Protein AF-H8Z2S4-F1 (afdb_monomer)

Secondary structure (DSSP, 8-state):
------GGGS-HHHHHHHHHHHHHHHHTTSPPPPHHHHHHHHHTT--SEEEEEEEEEEE-SSSSS-EEEEEEEEEE-GGGGGG-S--EEEEEEEEE--SSTTS-EEEEEEEPPP--

pLDDT: mean 79.43, std 16.35, range [33.97, 94.31]

Structure (mmCIF, N/CA/C/O backbone):
data_AF-H8Z2S4-F1
#
_entry.id   AF-H8Z2S4-F1
#
loop_
_atom_site.group_PDB
_atom_site.id
_atom_site.type_symbol
_atom_site.label_atom_id
_atom_site.label_alt_id
_atom_site.label_comp_id
_atom_site.label_asym_id
_atom_site.label_entity_id
_atom_site.label_seq_id
_atom_site.pdbx_PDB_ins_code
_atom_site.Cartn_x
_atom_site.Cartn_y
_atom_site.Cartn_z
_atom_site.occupancy
_atom_site.B_iso_or_equiv
_atom_site.auth_seq_id
_atom_site.auth_comp_id
_atom_site.auth_asym_id
_atom_site.auth_atom_id
_atom_site.pdbx_PDB_model_num
ATOM 1 N N . MET A 1 1 ? -0.509 -21.544 -20.771 1.00 33.97 1 MET A N 1
ATOM 2 C CA . MET A 1 1 ? 0.658 -21.508 -19.861 1.00 33.97 1 MET A CA 1
ATOM 3 C C . MET A 1 1 ? 0.740 -20.110 -19.260 1.00 33.97 1 MET A C 1
ATOM 5 O O . MET A 1 1 ? 0.797 -19.162 -20.026 1.00 33.97 1 MET A O 1
ATOM 9 N N . LYS A 1 2 ? 0.627 -19.949 -17.933 1.00 34.50 2 LYS A N 1
ATOM 10 C CA . LYS A 1 2 ? 0.819 -18.644 -17.272 1.00 34.50 2 LYS A CA 1
ATOM 11 C C . LYS A 1 2 ? 2.294 -18.533 -16.896 1.00 34.50 2 LYS A C 1
ATOM 13 O O . LYS A 1 2 ? 2.746 -19.307 -16.059 1.00 34.50 2 LYS A O 1
ATOM 18 N N . ALA A 1 3 ? 3.027 -17.625 -17.534 1.00 40.00 3 ALA A N 1
ATOM 19 C CA . ALA A 1 3 ? 4.381 -17.292 -17.114 1.00 40.00 3 ALA A CA 1
ATOM 20 C C . ALA A 1 3 ? 4.305 -16.617 -15.736 1.00 40.00 3 ALA A C 1
ATOM 22 O O . ALA A 1 3 ? 3.665 -15.577 -15.577 1.00 40.00 3 ALA A O 1
ATOM 23 N N . GLN A 1 4 ? 4.892 -17.249 -14.722 1.00 43.16 4 GLN A N 1
ATOM 24 C CA . GLN A 1 4 ? 5.209 -16.585 -13.463 1.00 43.16 4 GLN A CA 1
ATOM 25 C C . GLN A 1 4 ? 6.447 -15.728 -13.724 1.00 43.16 4 GLN A C 1
ATOM 27 O O . GLN A 1 4 ? 7.570 -16.217 -13.653 1.00 43.16 4 GLN A O 1
ATOM 32 N N . ASN A 1 5 ? 6.237 -14.463 -14.086 1.00 47.09 5 ASN A N 1
ATOM 33 C CA . ASN A 1 5 ? 7.334 -13.511 -14.223 1.00 47.09 5 ASN A CA 1
ATOM 34 C C . ASN A 1 5 ? 7.863 -13.195 -12.818 1.00 47.09 5 ASN A C 1
ATOM 36 O O . ASN A 1 5 ? 7.175 -12.575 -12.003 1.00 47.09 5 ASN A O 1
ATOM 40 N N . ASN A 1 6 ? 9.063 -13.692 -12.517 1.00 46.34 6 ASN A N 1
ATOM 41 C CA . ASN A 1 6 ? 9.743 -13.440 -11.256 1.00 46.34 6 ASN A CA 1
ATOM 42 C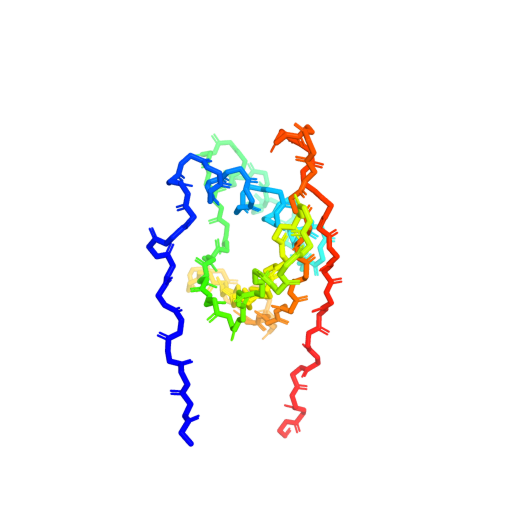 C . ASN A 1 6 ? 10.175 -11.969 -11.181 1.00 46.34 6 ASN A C 1
ATOM 44 O O . ASN A 1 6 ? 10.686 -11.399 -12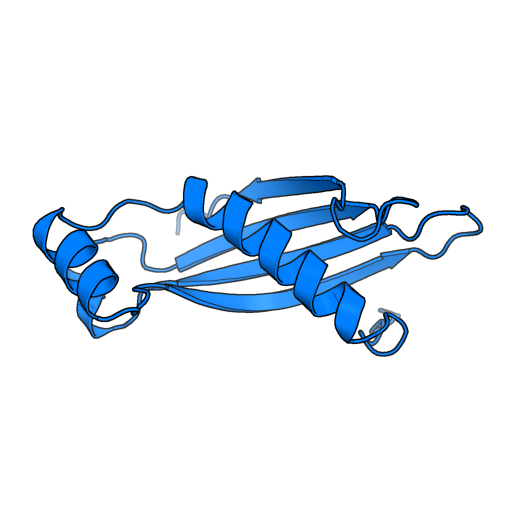.137 1.00 46.34 6 ASN A O 1
ATOM 48 N N . ILE A 1 7 ? 10.004 -11.364 -10.004 1.00 50.84 7 ILE A N 1
ATOM 49 C CA . ILE A 1 7 ? 10.394 -9.979 -9.669 1.00 50.84 7 ILE A CA 1
ATOM 50 C C . ILE A 1 7 ? 11.929 -9.758 -9.767 1.00 50.84 7 ILE A C 1
ATOM 52 O O . ILE A 1 7 ? 12.405 -8.639 -9.601 1.00 50.84 7 ILE A O 1
ATOM 56 N N . SER A 1 8 ? 12.707 -10.810 -10.046 1.00 52.00 8 SER A N 1
ATOM 57 C CA . SER A 1 8 ? 14.175 -10.842 -10.017 1.00 52.00 8 SER A CA 1
ATOM 58 C C . SER A 1 8 ? 14.874 -9.959 -11.052 1.00 52.00 8 SER A C 1
ATOM 60 O O . SER A 1 8 ? 16.041 -9.639 -10.848 1.00 52.00 8 SER A O 1
ATOM 62 N N . ASP A 1 9 ? 14.184 -9.544 -12.116 1.00 51.69 9 ASP A N 1
ATOM 63 C CA . ASP A 1 9 ? 14.796 -8.774 -13.211 1.00 51.69 9 ASP A CA 1
ATOM 64 C C . ASP A 1 9 ? 14.731 -7.251 -13.002 1.00 51.69 9 ASP A C 1
ATOM 66 O O . ASP A 1 9 ? 15.263 -6.485 -13.805 1.00 51.69 9 ASP A O 1
ATOM 70 N N . VAL A 1 10 ? 14.094 -6.787 -11.920 1.00 60.53 10 VAL A N 1
ATOM 71 C CA . VAL A 1 10 ? 14.093 -5.369 -11.533 1.00 60.53 10 VAL A CA 1
ATOM 72 C C . VAL A 1 10 ? 15.127 -5.162 -10.422 1.00 60.53 10 VAL A C 1
ATOM 74 O O . VAL A 1 10 ? 15.034 -5.837 -9.391 1.00 60.53 10 VAL A O 1
ATOM 77 N N . PRO A 1 11 ? 16.091 -4.230 -10.569 1.00 64.25 11 PRO A N 1
ATOM 78 C CA . PRO A 1 11 ? 17.057 -3.932 -9.518 1.00 64.25 11 PRO A CA 1
ATOM 79 C C . PRO A 1 11 ? 16.360 -3.652 -8.181 1.00 64.25 11 PRO A C 1
ATOM 81 O O . PRO A 1 11 ? 15.379 -2.910 -8.110 1.00 64.25 11 PRO A O 1
ATOM 84 N N . SER A 1 12 ? 16.872 -4.235 -7.096 1.00 67.62 12 SER A N 1
ATOM 85 C CA . SER A 1 12 ? 16.240 -4.168 -5.768 1.00 67.62 12 SER A CA 1
ATOM 86 C C . SER A 1 12 ? 15.986 -2.736 -5.284 1.00 67.62 12 SER A C 1
ATOM 88 O O . SER A 1 12 ? 14.944 -2.463 -4.691 1.00 67.62 12 SER A O 1
ATOM 90 N N . LYS A 1 13 ? 16.899 -1.809 -5.600 1.00 68.25 13 LYS A N 1
ATOM 91 C CA . LYS A 1 13 ? 16.770 -0.378 -5.283 1.00 68.25 13 LYS A CA 1
ATOM 92 C C . LYS A 1 13 ? 15.581 0.275 -5.997 1.00 68.25 13 LYS A C 1
ATOM 94 O O . LYS A 1 13 ? 14.857 1.055 -5.381 1.00 68.25 13 LYS A O 1
ATOM 99 N N . ASP A 1 14 ? 15.333 -0.087 -7.252 1.00 74.25 14 ASP A N 1
ATOM 100 C CA . ASP A 1 14 ? 14.235 0.472 -8.046 1.00 74.25 14 ASP A CA 1
ATOM 101 C C . ASP A 1 14 ? 12.883 -0.028 -7.531 1.00 74.25 14 ASP A C 1
ATOM 103 O O . ASP A 1 14 ? 11.910 0.727 -7.458 1.00 74.25 14 ASP A O 1
ATOM 107 N N . LEU A 1 15 ? 12.825 -1.285 -7.083 1.00 80.38 15 LEU A N 1
ATOM 108 C CA . LEU A 1 15 ? 11.622 -1.852 -6.475 1.00 80.38 15 LEU A CA 1
ATOM 109 C C . LEU A 1 15 ? 11.199 -1.112 -5.207 1.00 80.38 15 LEU A C 1
ATOM 111 O O . LEU A 1 15 ? 9.999 -0.926 -4.996 1.00 80.38 15 LEU A O 1
ATOM 115 N N . ASP A 1 16 ? 12.138 -0.676 -4.371 1.00 84.12 16 ASP A N 1
ATOM 116 C CA . ASP A 1 16 ? 11.803 0.047 -3.142 1.00 84.12 16 ASP A CA 1
ATOM 117 C C . ASP A 1 16 ? 11.296 1.465 -3.429 1.00 84.12 16 ASP A C 1
ATOM 119 O O . ASP A 1 16 ? 10.310 1.896 -2.821 1.00 84.12 16 ASP A O 1
ATOM 123 N N . VAL A 1 17 ? 11.864 2.154 -4.424 1.00 85.25 17 VAL A N 1
ATOM 124 C CA . VAL A 1 17 ? 11.358 3.457 -4.896 1.00 85.25 17 VAL A CA 1
ATOM 125 C C . VAL A 1 17 ? 9.955 3.323 -5.494 1.00 85.25 17 VAL A C 1
ATOM 127 O O . VAL A 1 17 ? 9.061 4.131 -5.208 1.00 85.25 17 VAL A O 1
ATOM 130 N N . ILE A 1 18 ? 9.720 2.268 -6.278 1.00 86.06 18 ILE A N 1
ATOM 131 C CA . ILE A 1 18 ? 8.403 1.955 -6.842 1.00 86.06 18 ILE A CA 1
ATOM 132 C C . ILE A 1 18 ? 7.396 1.665 -5.723 1.00 86.06 18 ILE A C 1
ATOM 134 O O . ILE A 1 18 ? 6.312 2.258 -5.706 1.00 86.06 18 ILE A O 1
ATOM 138 N N . LYS A 1 19 ? 7.744 0.805 -4.756 1.00 89.75 19 LYS A N 1
ATOM 139 C CA . LYS A 1 19 ? 6.890 0.495 -3.597 1.00 89.75 19 LYS A CA 1
ATOM 140 C C . LYS A 1 19 ? 6.578 1.744 -2.788 1.00 89.75 19 LYS A C 1
ATOM 142 O O . LYS A 1 19 ? 5.420 1.945 -2.430 1.00 89.75 19 LYS A O 1
ATOM 147 N N . TYR A 1 20 ? 7.563 2.602 -2.528 1.00 90.06 20 TYR A N 1
ATOM 148 C CA . TYR A 1 20 ? 7.349 3.865 -1.823 1.00 90.06 20 TYR A CA 1
ATOM 149 C C . TYR A 1 20 ? 6.363 4.768 -2.575 1.00 90.06 20 TYR A C 1
ATOM 151 O O . TYR A 1 20 ? 5.387 5.251 -1.996 1.00 90.06 20 TYR A O 1
ATOM 159 N N . SER A 1 21 ? 6.560 4.926 -3.885 1.00 89.06 21 SER A N 1
ATOM 160 C CA . SER A 1 21 ? 5.705 5.755 -4.741 1.00 89.06 21 SER A CA 1
ATOM 161 C C . SER A 1 21 ? 4.266 5.240 -4.799 1.00 89.06 21 SER A C 1
ATOM 163 O O . SER A 1 21 ? 3.316 6.019 -4.700 1.00 89.06 21 SER A O 1
ATOM 165 N N . ILE A 1 22 ? 4.084 3.920 -4.900 1.00 90.81 22 ILE A N 1
ATOM 166 C CA . ILE A 1 22 ? 2.759 3.297 -4.833 1.00 90.81 22 ILE A CA 1
ATOM 167 C C . ILE A 1 22 ? 2.153 3.473 -3.445 1.00 90.81 22 ILE A C 1
ATOM 169 O O . ILE A 1 22 ? 1.004 3.896 -3.349 1.00 90.81 22 ILE A O 1
ATOM 173 N N . LYS A 1 23 ? 2.908 3.193 -2.377 1.00 92.06 23 LYS A N 1
ATOM 174 C CA . LYS A 1 23 ? 2.439 3.312 -0.992 1.00 92.06 23 LYS A CA 1
ATOM 175 C C . LYS A 1 23 ? 1.906 4.714 -0.721 1.00 92.06 23 LYS A C 1
ATOM 177 O O . LYS A 1 23 ? 0.805 4.827 -0.199 1.00 92.06 23 LYS A O 1
ATOM 182 N N . LYS A 1 24 ? 2.625 5.756 -1.154 1.00 91.00 24 LYS A N 1
ATOM 183 C CA . LYS A 1 24 ? 2.204 7.159 -1.022 1.00 91.00 24 LYS A CA 1
ATOM 184 C C . LYS A 1 24 ? 0.878 7.453 -1.734 1.00 91.00 24 LYS A C 1
ATOM 186 O O . LYS A 1 24 ? 0.041 8.161 -1.188 1.00 91.00 24 LYS A O 1
ATOM 191 N N . LYS A 1 25 ? 0.663 6.916 -2.942 1.00 91.00 25 LYS A N 1
ATOM 192 C CA . LYS A 1 25 ? -0.600 7.108 -3.684 1.00 91.00 25 LYS A CA 1
ATOM 193 C C . LYS A 1 25 ? -1.752 6.270 -3.137 1.00 91.00 25 LYS A C 1
ATOM 195 O O . LYS A 1 25 ? -2.896 6.709 -3.166 1.00 91.00 25 LYS A O 1
ATOM 200 N N . VAL A 1 26 ? -1.460 5.060 -2.670 1.00 92.38 26 VAL A N 1
ATOM 201 C CA . VAL A 1 26 ? -2.450 4.157 -2.078 1.00 92.38 26 VAL A CA 1
ATOM 202 C C . VAL A 1 26 ? -2.909 4.686 -0.723 1.00 92.38 26 VAL A C 1
ATOM 204 O O . VAL A 1 26 ? -4.108 4.690 -0.473 1.00 92.38 26 VAL A O 1
ATOM 207 N N . SER A 1 27 ? -2.001 5.194 0.118 1.00 90.12 27 SER A N 1
ATOM 208 C CA . SER A 1 27 ? -2.350 5.722 1.442 1.00 90.12 27 SER A CA 1
ATOM 209 C C . SER A 1 27 ? -3.316 6.904 1.375 1.00 90.12 27 SER A C 1
ATOM 211 O O . SER A 1 27 ? -4.158 7.036 2.249 1.00 90.12 27 SER A O 1
ATOM 213 N N . GLN A 1 28 ? -3.255 7.712 0.312 1.00 89.75 28 GLN A N 1
ATOM 214 C CA . GLN A 1 28 ? -4.205 8.805 0.056 1.00 89.75 28 GLN A CA 1
ATOM 215 C C . GLN A 1 28 ? -5.633 8.328 -0.266 1.00 89.75 28 GLN A C 1
ATOM 217 O O . GLN A 1 28 ? -6.551 9.139 -0.288 1.00 89.75 28 GLN A O 1
ATOM 222 N N . GLN A 1 29 ? -5.827 7.039 -0.562 1.00 90.31 29 GLN A N 1
ATOM 223 C CA . GLN A 1 29 ? -7.130 6.444 -0.893 1.00 90.31 29 GLN A CA 1
ATOM 224 C C . GLN A 1 29 ? -7.668 5.524 0.215 1.00 90.31 29 GLN A C 1
ATOM 226 O O . GLN A 1 29 ? -8.729 4.913 0.041 1.00 90.31 29 GLN A O 1
ATOM 231 N N . LEU A 1 30 ? -6.920 5.364 1.311 1.00 89.88 30 LEU A N 1
ATOM 232 C CA . LEU A 1 30 ? -7.349 4.582 2.467 1.00 89.88 30 LEU A CA 1
ATOM 233 C C . LEU A 1 30 ? -8.259 5.430 3.361 1.00 89.88 30 LEU A C 1
ATOM 235 O O . LEU A 1 30 ? -8.090 6.648 3.415 1.00 89.88 30 LEU A O 1
ATOM 239 N N . PRO A 1 31 ? -9.226 4.807 4.052 1.00 88.69 31 PRO A N 1
ATOM 240 C CA . PRO A 1 31 ? -10.032 5.520 5.026 1.00 88.69 31 PRO A CA 1
ATOM 241 C C . PRO A 1 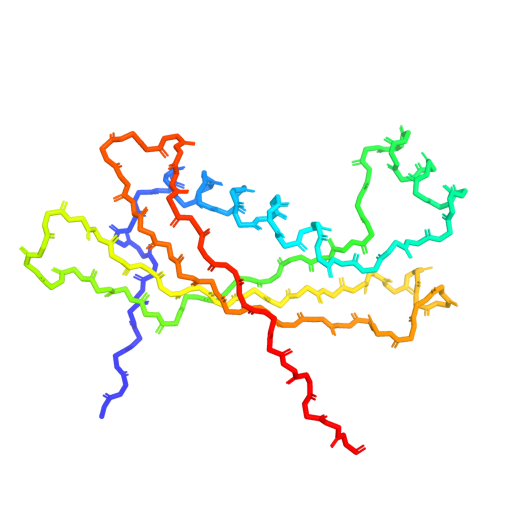31 ? -9.157 5.974 6.199 1.00 88.69 31 PRO A C 1
ATOM 243 O O . PRO A 1 31 ? -8.264 5.241 6.637 1.00 88.69 31 PRO A O 1
ATOM 246 N N . TYR A 1 32 ? -9.443 7.173 6.699 1.00 88.12 32 TYR A N 1
ATOM 247 C CA . TYR A 1 32 ? -8.857 7.684 7.932 1.00 88.12 32 TYR A CA 1
ATOM 248 C C . TYR A 1 32 ? -9.396 6.907 9.131 1.00 88.12 32 TYR A C 1
ATOM 250 O O . TYR A 1 32 ? -10.581 6.560 9.180 1.00 88.12 32 TYR A O 1
ATOM 258 N N . LEU A 1 33 ? -8.522 6.633 10.093 1.00 89.19 33 LEU A N 1
ATOM 259 C CA . LEU A 1 33 ? -8.936 6.228 11.430 1.00 89.19 33 LEU A CA 1
ATOM 260 C C . LEU A 1 33 ? -9.351 7.465 12.245 1.00 89.19 33 LEU A C 1
ATOM 262 O O . LEU A 1 33 ? -9.104 8.591 11.815 1.00 89.19 33 LEU A O 1
ATOM 266 N N . PRO A 1 34 ? -9.988 7.289 13.417 1.00 91.75 34 PRO A N 1
ATOM 267 C CA . PRO A 1 34 ? -10.268 8.407 14.312 1.00 91.75 34 PRO A CA 1
ATOM 268 C C . PRO A 1 34 ? -9.001 9.214 14.622 1.00 91.75 34 PRO A C 1
ATOM 270 O O . PRO A 1 34 ? -7.951 8.618 14.864 1.00 91.75 34 PRO A O 1
ATOM 273 N N . ASP A 1 35 ? -9.111 10.544 14.677 1.00 90.88 35 ASP A N 1
ATOM 274 C CA . ASP A 1 35 ? -7.967 11.468 14.778 1.00 90.88 35 ASP A CA 1
ATOM 275 C C . ASP A 1 35 ? -6.995 11.113 15.911 1.00 90.88 35 ASP A C 1
ATOM 277 O O . ASP A 1 35 ? -5.785 11.084 15.709 1.00 90.88 35 ASP A O 1
ATOM 281 N N . ILE A 1 36 ? -7.524 10.737 17.081 1.00 92.06 36 ILE A N 1
ATOM 282 C CA . ILE A 1 36 ? -6.727 10.325 18.250 1.00 92.06 36 ILE A CA 1
ATOM 283 C C . ILE A 1 36 ? -5.829 9.118 17.920 1.00 92.06 36 ILE A C 1
ATOM 285 O O . ILE A 1 36 ? -4.696 9.022 18.391 1.00 92.06 36 ILE A O 1
ATOM 289 N N . ILE A 1 37 ? -6.325 8.180 17.109 1.00 91.56 37 ILE A N 1
ATOM 290 C CA . I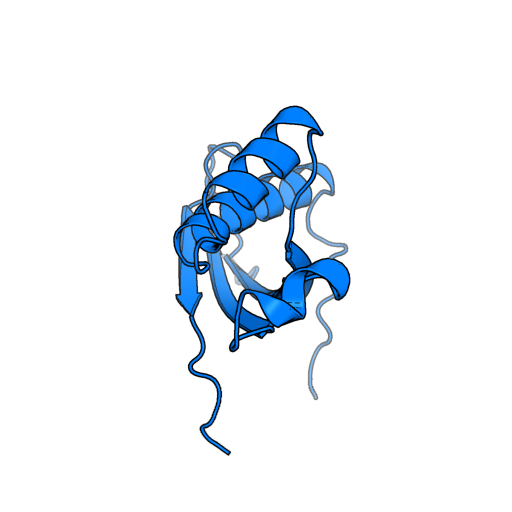LE A 1 37 ? -5.573 6.994 16.693 1.00 91.56 37 ILE A CA 1
ATOM 291 C C . ILE A 1 37 ? -4.513 7.366 15.655 1.00 91.56 37 ILE A C 1
ATOM 293 O O . ILE A 1 37 ? -3.385 6.886 15.758 1.00 91.56 37 ILE A O 1
ATOM 297 N N . GLU A 1 38 ? -4.846 8.222 14.686 1.00 91.06 38 GLU A N 1
ATOM 298 C CA . GLU A 1 38 ? -3.888 8.713 13.684 1.00 91.06 38 GLU A CA 1
ATOM 299 C C . GLU A 1 38 ? -2.743 9.498 14.342 1.00 91.06 38 GLU A C 1
ATOM 301 O O . GLU A 1 38 ? -1.571 9.246 14.053 1.00 91.06 38 GLU A O 1
ATOM 306 N N . GLU A 1 39 ? -3.054 10.379 15.294 1.00 92.75 3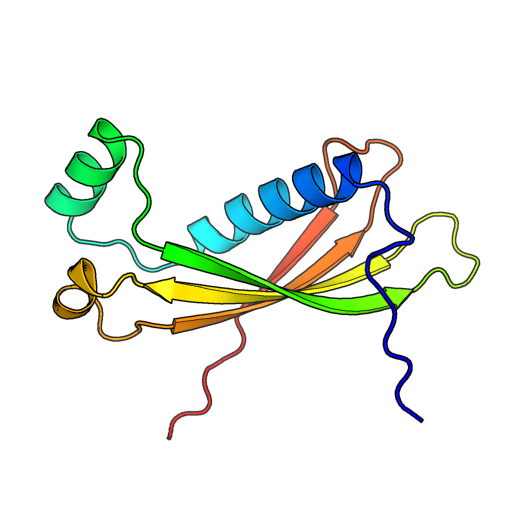9 GLU A N 1
ATOM 307 C CA . GLU A 1 39 ? -2.063 11.150 16.050 1.00 92.75 39 GLU A CA 1
ATOM 308 C C . GLU A 1 39 ? -1.168 10.239 16.901 1.00 92.75 39 GLU A C 1
ATOM 310 O O . GLU A 1 39 ? 0.060 10.354 16.867 1.00 92.75 39 GLU A O 1
ATOM 315 N N . MET A 1 40 ? -1.755 9.266 17.606 1.00 93.38 40 MET A N 1
ATOM 316 C CA . MET A 1 40 ? -0.993 8.283 18.380 1.00 93.38 40 MET A CA 1
ATOM 317 C C . MET A 1 40 ? -0.041 7.477 17.484 1.00 93.38 40 MET A C 1
ATOM 319 O O . MET A 1 40 ? 1.124 7.269 17.835 1.00 93.38 40 MET A O 1
ATOM 323 N N . LEU A 1 41 ? -0.521 7.008 16.330 1.00 91.38 41 LEU A N 1
ATOM 324 C CA . LEU A 1 41 ? 0.290 6.264 15.368 1.00 91.38 41 LEU A CA 1
ATOM 325 C C . LEU A 1 41 ? 1.433 7.119 14.824 1.00 91.38 41 LEU A C 1
ATOM 327 O O . LEU A 1 41 ? 2.565 6.633 14.753 1.00 91.38 41 LEU A O 1
ATOM 331 N N . PHE A 1 42 ? 1.155 8.383 14.505 1.00 90.50 42 PHE A N 1
ATOM 332 C CA . PHE A 1 42 ? 2.149 9.345 14.049 1.00 90.50 42 PHE A CA 1
ATOM 333 C C . PHE A 1 42 ? 3.258 9.552 15.087 1.00 90.50 42 PHE A C 1
ATOM 335 O O . PHE A 1 42 ? 4.431 9.359 14.765 1.00 90.50 42 PHE A O 1
ATOM 342 N N . MET A 1 43 ? 2.902 9.830 16.346 1.00 93.25 43 MET A N 1
ATOM 343 C CA . MET A 1 43 ? 3.865 10.023 17.443 1.00 93.25 43 MET A CA 1
ATOM 344 C C . MET A 1 43 ? 4.729 8.781 17.705 1.00 93.25 43 MET A C 1
ATOM 346 O O . MET A 1 43 ? 5.888 8.892 18.096 1.00 93.25 43 MET A O 1
ATOM 350 N N . GLN A 1 44 ? 4.184 7.585 17.473 1.00 92.25 44 GLN A N 1
ATOM 351 C CA . GLN A 1 44 ? 4.902 6.318 17.644 1.00 92.25 44 GLN A CA 1
ATOM 352 C C . GLN A 1 44 ? 5.684 5.878 16.396 1.00 92.25 44 GLN A C 1
ATOM 354 O O . GLN A 1 44 ? 6.323 4.823 16.424 1.00 92.25 44 GLN A O 1
ATOM 359 N N . GLY A 1 45 ? 5.601 6.613 15.282 1.00 90.44 45 GLY A N 1
ATOM 360 C CA . GLY A 1 45 ? 6.178 6.198 13.999 1.00 90.44 45 GLY A CA 1
ATOM 361 C C . GLY A 1 45 ? 5.578 4.894 13.456 1.00 90.44 45 GLY A C 1
ATOM 362 O O . GLY A 1 45 ? 6.243 4.139 12.744 1.00 90.44 45 GLY A O 1
ATOM 363 N N . ARG A 1 46 ? 4.330 4.581 13.823 1.00 90.62 46 ARG A N 1
ATOM 364 C CA . ARG A 1 46 ? 3.624 3.353 13.440 1.00 90.62 46 ARG A CA 1
ATOM 365 C C . ARG A 1 46 ? 2.620 3.623 12.326 1.00 90.62 46 ARG A C 1
ATOM 367 O O . ARG A 1 46 ? 2.179 4.738 12.097 1.00 90.62 46 ARG A O 1
ATOM 374 N N . ILE A 1 47 ? 2.235 2.553 11.636 1.00 90.44 47 ILE A N 1
ATOM 375 C CA . ILE A 1 47 ? 1.175 2.573 10.621 1.00 90.44 47 ILE A CA 1
ATOM 376 C C . ILE A 1 47 ? 0.085 1.566 10.981 1.00 90.44 47 ILE A C 1
ATOM 378 O O . ILE A 1 47 ? 0.392 0.470 11.464 1.00 90.44 47 ILE A O 1
ATOM 382 N N . ALA A 1 48 ? -1.172 1.912 10.703 1.00 93.06 48 ALA A N 1
ATOM 383 C CA . ALA A 1 48 ? -2.323 1.034 10.926 1.00 93.06 48 ALA A CA 1
ATOM 384 C C . ALA A 1 48 ? -2.479 -0.069 9.870 1.00 93.06 48 ALA A C 1
ATOM 386 O O . ALA A 1 48 ? -3.134 -1.081 10.113 1.00 93.06 48 ALA A O 1
ATOM 387 N N . TRP A 1 49 ? -1.871 0.115 8.698 1.00 93.56 49 TRP A N 1
ATOM 388 C CA . TRP A 1 49 ? -2.118 -0.705 7.518 1.00 93.56 49 TRP A CA 1
ATOM 389 C C . TRP A 1 49 ? -0.896 -1.542 7.133 1.00 93.56 49 TRP A C 1
ATOM 391 O O . TRP A 1 49 ? 0.216 -1.025 7.009 1.00 93.56 49 TRP A O 1
ATOM 401 N N . ASN A 1 50 ? -1.113 -2.831 6.884 1.00 93.62 50 ASN A N 1
ATOM 402 C CA . ASN A 1 50 ? -0.130 -3.746 6.310 1.00 93.62 50 ASN A CA 1
ATOM 403 C C . ASN A 1 50 ? -0.270 -3.771 4.784 1.00 93.62 50 ASN A C 1
ATOM 405 O O . ASN A 1 50 ? -1.382 -3.877 4.269 1.00 93.62 50 ASN A O 1
ATOM 409 N N . TYR A 1 51 ? 0.854 -3.711 4.068 1.00 93.56 51 TYR A N 1
ATOM 410 C CA . TYR A 1 51 ? 0.903 -3.682 2.604 1.00 93.56 51 TYR A CA 1
ATOM 411 C C . TYR A 1 51 ? 1.479 -4.995 2.074 1.00 93.56 51 TYR A C 1
ATOM 413 O O . TYR A 1 51 ? 2.620 -5.340 2.379 1.00 93.56 51 TYR A O 1
ATOM 421 N N . TYR A 1 52 ? 0.704 -5.695 1.252 1.00 92.50 52 TYR A N 1
ATOM 422 C CA . TYR A 1 52 ? 1.094 -6.930 0.580 1.00 92.50 52 TYR A CA 1
ATOM 423 C C . TYR A 1 52 ? 1.168 -6.677 -0.923 1.00 92.50 52 TYR A C 1
ATOM 425 O O . TYR A 1 52 ? 0.232 -6.138 -1.513 1.00 92.50 52 TYR A O 1
ATOM 433 N N . TRP A 1 53 ? 2.280 -7.067 -1.537 1.00 91.62 53 TRP A N 1
ATOM 434 C CA . TRP A 1 53 ? 2.622 -6.726 -2.915 1.00 91.62 53 TRP A CA 1
ATOM 435 C C . TRP A 1 53 ? 2.606 -7.981 -3.777 1.00 91.62 53 TRP A C 1
ATOM 437 O O . TRP A 1 53 ? 3.213 -8.981 -3.408 1.00 91.62 53 TRP A O 1
ATOM 447 N N . THR A 1 54 ? 1.945 -7.923 -4.928 1.00 89.12 54 THR A N 1
ATOM 448 C CA . THR A 1 54 ? 1.932 -9.005 -5.918 1.00 89.12 54 THR A CA 1
ATOM 449 C C . THR A 1 54 ? 2.270 -8.425 -7.284 1.00 89.12 54 THR A C 1
ATOM 451 O O . THR A 1 54 ? 1.566 -7.545 -7.773 1.00 89.12 54 THR A O 1
ATOM 454 N N . LEU A 1 55 ? 3.344 -8.896 -7.916 1.00 86.88 55 LEU A N 1
ATOM 455 C CA . LEU A 1 55 ? 3.623 -8.568 -9.314 1.00 86.88 55 LEU A CA 1
ATOM 456 C C . LEU A 1 55 ? 2.667 -9.371 -10.202 1.00 86.88 55 LEU A C 1
ATOM 458 O O . LEU A 1 55 ? 2.644 -10.595 -10.131 1.00 86.88 55 LEU A O 1
ATOM 462 N N . LEU A 1 56 ? 1.864 -8.680 -11.009 1.00 84.88 56 LEU A N 1
ATOM 463 C CA . LEU A 1 56 ? 0.935 -9.308 -11.949 1.00 84.88 56 LEU A CA 1
ATOM 464 C C . LEU A 1 56 ? 1.543 -9.472 -13.339 1.00 84.88 56 LEU A C 1
ATOM 466 O O . LEU A 1 56 ? 1.256 -10.450 -14.019 1.00 84.88 56 LEU A O 1
ATOM 470 N N . ASP A 1 57 ? 2.306 -8.476 -13.779 1.00 82.81 57 ASP A N 1
ATOM 471 C CA . ASP A 1 57 ? 2.838 -8.408 -15.135 1.00 82.81 57 ASP A CA 1
ATOM 472 C C . ASP A 1 57 ? 4.092 -7.536 -15.160 1.00 82.81 57 ASP A C 1
ATOM 474 O O . ASP A 1 57 ? 4.140 -6.483 -14.512 1.00 82.81 57 ASP A O 1
ATOM 478 N N . LEU A 1 58 ? 5.080 -7.963 -15.932 1.00 79.69 58 LEU A N 1
ATOM 479 C CA . LEU A 1 58 ? 6.291 -7.210 -16.216 1.00 79.69 58 LEU A CA 1
ATOM 480 C C . LEU A 1 58 ? 6.511 -7.318 -17.719 1.00 79.69 58 LEU A C 1
ATOM 482 O O . LEU A 1 58 ? 6.910 -8.368 -18.213 1.00 79.69 58 LEU A O 1
ATOM 486 N N . SER A 1 59 ? 6.188 -6.238 -18.424 1.00 75.75 59 SER A N 1
ATOM 487 C CA . SER A 1 59 ? 6.374 -6.132 -19.865 1.00 75.75 59 SER A CA 1
ATOM 488 C C . SER A 1 59 ? 7.666 -5.370 -20.126 1.00 75.75 59 SER A C 1
ATOM 490 O O . SER A 1 59 ? 7.822 -4.198 -19.754 1.00 75.75 59 SER A O 1
ATOM 492 N N . THR A 1 60 ? 8.596 -6.074 -20.759 1.00 67.19 60 THR A N 1
ATOM 493 C CA . THR A 1 60 ? 9.869 -5.569 -21.281 1.00 67.19 60 THR A CA 1
ATOM 494 C C . THR A 1 60 ? 9.853 -5.597 -22.810 1.00 67.19 60 THR A C 1
ATOM 496 O O . THR A 1 60 ? 10.893 -5.763 -23.439 1.00 67.19 60 THR A O 1
ATOM 499 N N . ASP A 1 61 ? 8.663 -5.448 -23.410 1.00 56.59 61 ASP A N 1
ATOM 500 C CA . ASP A 1 61 ? 8.394 -5.667 -24.837 1.00 56.59 61 ASP A CA 1
ATOM 501 C C . ASP A 1 61 ? 9.082 -4.611 -25.718 1.00 56.59 61 ASP A C 1
ATOM 503 O O . ASP A 1 61 ? 8.436 -3.679 -26.193 1.00 56.59 61 ASP A O 1
ATOM 507 N N . GLY A 1 62 ? 10.407 -4.697 -25.881 1.00 52.69 62 GLY A N 1
ATOM 508 C CA . GLY A 1 62 ? 11.237 -3.903 -26.801 1.00 52.69 62 GLY A CA 1
ATOM 509 C C . GLY A 1 62 ? 11.190 -2.378 -26.632 1.00 52.69 62 GLY A C 1
ATOM 510 O O . GLY A 1 62 ? 11.913 -1.660 -27.315 1.00 52.69 62 GLY A O 1
ATOM 511 N N . SER A 1 63 ? 10.342 -1.858 -25.745 1.00 53.50 63 SER A N 1
ATOM 512 C CA . SER A 1 63 ? 10.218 -0.438 -25.461 1.00 53.50 63 SER A CA 1
ATOM 513 C C . SER A 1 63 ? 11.322 -0.028 -24.497 1.00 53.50 63 SER A C 1
ATOM 515 O O . SER A 1 63 ? 11.608 -0.744 -23.539 1.00 53.50 63 SER A O 1
ATOM 517 N N . ALA A 1 64 ? 11.894 1.158 -24.697 1.00 58.47 64 ALA A N 1
ATOM 518 C CA . ALA A 1 64 ? 12.975 1.687 -23.865 1.00 58.47 64 ALA A CA 1
ATOM 519 C C . ALA A 1 64 ? 12.615 1.853 -22.369 1.00 58.47 64 ALA A C 1
ATOM 521 O O . ALA A 1 64 ? 13.466 2.259 -21.583 1.00 58.47 64 ALA A O 1
ATOM 522 N N . ARG A 1 65 ? 11.360 1.600 -21.957 1.00 64.75 65 ARG A N 1
ATOM 523 C CA . ARG A 1 65 ? 10.884 1.804 -20.582 1.00 64.75 65 ARG A CA 1
ATOM 524 C C . ARG A 1 65 ? 10.023 0.630 -20.107 1.00 64.75 65 ARG A C 1
ATOM 526 O O . ARG A 1 65 ? 8.923 0.453 -20.635 1.00 64.75 65 ARG A O 1
ATOM 533 N N . PRO A 1 66 ? 10.456 -0.129 -19.087 1.00 67.69 66 PRO A N 1
ATOM 534 C CA . PRO A 1 66 ? 9.688 -1.257 -18.581 1.00 67.69 66 PRO A CA 1
ATOM 535 C C . PRO A 1 66 ? 8.355 -0.787 -17.986 1.00 67.69 66 PRO A C 1
ATOM 537 O O . PRO A 1 66 ? 8.271 0.250 -17.310 1.00 67.69 66 PRO A O 1
ATOM 540 N N . LYS A 1 67 ? 7.299 -1.564 -18.242 1.00 80.06 67 LYS A N 1
ATOM 541 C CA . LYS A 1 67 ? 5.975 -1.368 -17.642 1.00 80.06 67 LYS A CA 1
ATOM 542 C C . LYS A 1 67 ? 5.677 -2.515 -16.693 1.00 80.06 67 LYS A C 1
ATOM 544 O O . LYS A 1 67 ? 5.747 -3.683 -17.065 1.00 80.06 67 LYS A O 1
ATOM 549 N N . MET A 1 68 ? 5.285 -2.167 -15.476 1.00 84.50 68 MET A N 1
ATOM 550 C CA . MET A 1 68 ? 4.999 -3.123 -14.414 1.00 84.50 68 MET A CA 1
ATOM 551 C C . MET A 1 68 ? 3.550 -2.971 -13.961 1.00 84.50 68 MET A C 1
ATOM 553 O O . MET A 1 68 ? 3.079 -1.856 -13.720 1.00 84.50 68 MET A O 1
ATOM 557 N N . LYS A 1 69 ? 2.832 -4.085 -13.821 1.00 87.12 69 LYS A N 1
ATOM 558 C CA . LYS A 1 69 ? 1.523 -4.118 -13.163 1.00 87.12 69 LYS A CA 1
ATOM 559 C C . LYS A 1 69 ? 1.679 -4.779 -11.806 1.00 87.12 69 LYS A C 1
ATOM 561 O O . LYS A 1 69 ? 2.019 -5.954 -11.719 1.00 87.12 69 LYS A O 1
ATOM 566 N N . ILE A 1 70 ? 1.399 -4.031 -10.750 1.00 89.62 70 ILE A N 1
ATOM 567 C CA . ILE A 1 70 ? 1.491 -4.493 -9.366 1.00 89.62 70 ILE A CA 1
ATOM 568 C C . ILE A 1 70 ? 0.102 -4.452 -8.754 1.00 89.62 70 ILE A C 1
ATOM 570 O O . ILE A 1 70 ? -0.597 -3.448 -8.846 1.00 89.62 70 ILE A O 1
ATOM 574 N N . GLU A 1 71 ? -0.301 -5.526 -8.102 1.00 92.44 71 GLU A N 1
ATOM 575 C CA . GLU A 1 71 ? -1.429 -5.512 -7.189 1.00 92.44 71 GLU A CA 1
ATOM 576 C C . GLU A 1 71 ? -0.942 -5.274 -5.762 1.00 92.44 71 GLU A C 1
ATOM 578 O O . GLU A 1 71 ? 0.017 -5.894 -5.300 1.00 92.44 71 GLU A O 1
ATOM 583 N N . VAL A 1 72 ? -1.616 -4.370 -5.059 1.00 93.31 72 VAL A N 1
ATOM 584 C CA . VAL A 1 72 ? -1.353 -4.084 -3.653 1.00 93.31 72 VAL A CA 1
ATOM 585 C C . VAL A 1 72 ? -2.600 -4.404 -2.858 1.00 93.31 72 VAL A C 1
ATOM 587 O O . VAL A 1 72 ? -3.635 -3.761 -3.028 1.00 93.31 72 VAL A O 1
ATOM 590 N N . THR A 1 73 ? -2.493 -5.393 -1.978 1.00 93.56 73 THR A N 1
ATOM 591 C CA . THR A 1 73 ? -3.513 -5.669 -0.970 1.00 93.56 73 THR A CA 1
ATOM 592 C C . THR A 1 73 ? -3.113 -4.966 0.316 1.00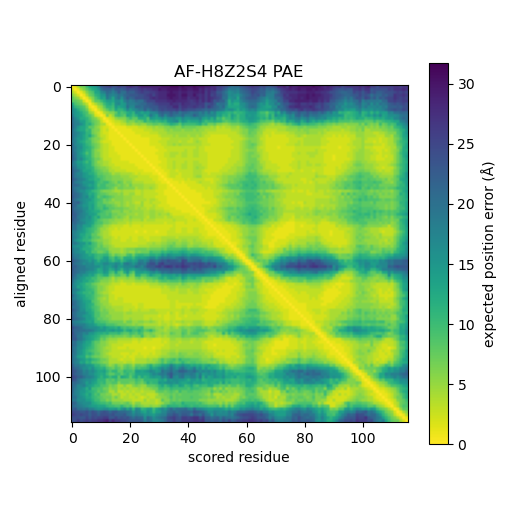 93.56 73 THR A C 1
ATOM 594 O O . THR A 1 73 ? -2.049 -5.231 0.871 1.00 93.56 73 THR A O 1
ATOM 597 N N . VAL A 1 74 ? -3.966 -4.075 0.801 1.00 94.31 74 VAL A N 1
ATOM 598 C CA . VAL A 1 74 ? -3.772 -3.338 2.046 1.00 94.31 74 VAL A CA 1
ATOM 599 C C . VAL A 1 74 ? -4.744 -3.882 3.081 1.00 94.31 74 VAL A C 1
ATOM 601 O O . VAL A 1 74 ? -5.938 -3.965 2.804 1.00 94.31 74 VAL A O 1
ATOM 604 N N . LYS A 1 75 ? -4.247 -4.280 4.253 1.00 94.12 75 LYS A N 1
ATOM 605 C CA . LYS A 1 75 ? -5.072 -4.825 5.342 1.00 94.12 75 LYS A CA 1
ATOM 606 C C . LYS A 1 75 ? -4.887 -4.025 6.617 1.00 94.12 75 LYS A C 1
ATOM 608 O O . LYS A 1 75 ? -3.750 -3.762 7.011 1.00 94.12 75 LYS A O 1
ATOM 613 N N . LEU A 1 76 ? -5.988 -3.684 7.270 1.00 93.75 76 LEU A N 1
ATOM 614 C CA . LEU A 1 76 ? -5.972 -3.038 8.572 1.00 93.75 76 LEU A CA 1
ATOM 615 C C . LEU A 1 76 ? -5.440 -4.025 9.614 1.00 93.75 76 LEU A C 1
ATOM 617 O O . LEU A 1 76 ? -5.814 -5.205 9.611 1.00 93.75 76 LEU A O 1
ATOM 621 N N . LYS A 1 77 ? -4.549 -3.569 10.494 1.00 93.00 77 LYS A N 1
ATOM 622 C CA . LYS A 1 77 ? -4.081 -4.390 11.615 1.00 93.00 77 LYS A CA 1
ATOM 623 C C . LYS A 1 77 ? -5.235 -4.700 12.566 1.00 93.00 77 LYS A C 1
ATOM 625 O O . LYS A 1 77 ? -6.155 -3.900 12.722 1.00 93.00 77 LYS A O 1
ATOM 630 N N . LYS A 1 78 ? -5.173 -5.879 13.191 1.00 91.31 78 LYS A N 1
ATOM 631 C CA . LYS A 1 78 ? -6.265 -6.424 14.009 1.00 91.31 78 LYS A CA 1
ATOM 632 C C . LYS A 1 78 ? -6.661 -5.491 15.149 1.00 91.31 78 LYS A C 1
ATOM 634 O O . LYS A 1 78 ? -7.850 -5.344 15.406 1.00 91.31 78 LYS A O 1
ATOM 639 N N . GLU A 1 79 ? -5.695 -4.817 15.774 1.00 91.00 79 GLU A N 1
ATOM 640 C CA . GLU A 1 79 ? -5.962 -3.871 16.862 1.00 91.00 79 GLU A CA 1
ATOM 641 C C . GLU A 1 79 ? -6.827 -2.661 16.452 1.00 91.00 79 GLU A C 1
ATOM 643 O O . GLU A 1 79 ? -7.380 -1.992 17.320 1.00 91.00 79 GLU A O 1
ATOM 648 N N . PHE A 1 80 ? -7.002 -2.399 15.149 1.00 90.75 80 PHE A N 1
ATOM 649 C CA . PHE A 1 80 ? -7.791 -1.271 14.643 1.00 90.75 80 PHE A CA 1
ATOM 650 C C . PHE A 1 80 ? -9.111 -1.677 13.970 1.00 90.75 80 PHE A C 1
ATOM 652 O O . PHE A 1 80 ? -9.838 -0.807 13.498 1.00 90.75 80 PHE A O 1
ATOM 659 N N . HIS A 1 81 ? -9.466 -2.968 13.930 1.00 90.69 81 HIS A N 1
ATOM 660 C CA . HIS A 1 81 ? -10.679 -3.452 13.239 1.00 90.69 81 HIS A CA 1
ATOM 661 C C . HIS A 1 81 ? -11.980 -2.853 13.784 1.00 90.69 81 HIS A C 1
ATOM 663 O O . HIS A 1 81 ? -12.936 -2.693 13.036 1.00 90.69 81 HIS A O 1
ATOM 669 N N . GLN A 1 82 ? -12.008 -2.463 15.058 1.00 89.00 82 GLN A N 1
ATOM 670 C CA . GLN A 1 82 ? -13.170 -1.805 15.663 1.00 89.00 82 GLN A CA 1
ATOM 671 C C . GLN A 1 82 ? -13.455 -0.401 15.100 1.00 89.00 82 GLN A C 1
ATOM 673 O O . GLN A 1 82 ? -14.559 0.106 15.262 1.00 89.00 82 GLN A O 1
ATOM 678 N N . PHE A 1 83 ? -12.477 0.229 14.443 1.00 86.44 83 PHE A N 1
ATOM 679 C CA . PHE A 1 83 ? -12.583 1.605 13.952 1.00 86.44 83 PHE A CA 1
ATOM 680 C C . PHE A 1 83 ? -12.929 1.698 12.461 1.00 86.44 83 PHE A C 1
ATOM 682 O O . PHE A 1 83 ? -13.173 2.794 11.963 1.00 86.44 83 PHE A O 1
ATOM 689 N N . CYS A 1 84 ? -12.929 0.581 11.727 1.00 82.00 84 CYS A N 1
ATOM 690 C CA . CYS A 1 84 ? -13.188 0.580 10.290 1.00 82.00 84 CYS A CA 1
ATOM 691 C C . CYS A 1 84 ? -13.810 -0.744 9.835 1.00 82.00 84 CYS A C 1
ATOM 693 O O . CYS A 1 84 ? -13.244 -1.814 10.056 1.00 82.00 84 CYS A O 1
ATOM 695 N N . SER A 1 85 ? -14.948 -0.671 9.144 1.00 79.50 85 SER A N 1
ATOM 696 C CA . SER A 1 85 ? -15.642 -1.853 8.616 1.00 79.50 85 SER A CA 1
ATOM 697 C C . SER A 1 85 ? -14.914 -2.484 7.422 1.00 79.50 85 SER A C 1
ATOM 699 O O . SER A 1 85 ? -14.899 -3.706 7.277 1.00 79.50 85 SER A O 1
ATOM 701 N N . ASP A 1 86 ? -14.259 -1.668 6.592 1.00 82.81 86 ASP A N 1
ATOM 702 C CA . ASP A 1 86 ? -13.483 -2.138 5.444 1.00 82.81 86 ASP A CA 1
ATOM 703 C C . ASP A 1 86 ? -12.035 -2.436 5.852 1.00 82.81 86 ASP A C 1
ATOM 705 O O . ASP A 1 86 ? -11.109 -1.655 5.642 1.00 82.81 86 ASP A O 1
ATOM 709 N N . VAL A 1 87 ? -11.813 -3.619 6.421 1.00 89.75 87 VAL A N 1
ATOM 710 C CA . VAL A 1 87 ? -10.487 -4.037 6.915 1.00 89.75 87 VAL A CA 1
ATOM 711 C C . VAL A 1 87 ? -9.496 -4.418 5.807 1.00 89.75 87 VAL A C 1
ATOM 713 O O . VAL A 1 87 ? -8.337 -4.726 6.095 1.00 89.75 87 VAL A O 1
ATOM 716 N N . GLN A 1 88 ? -9.925 -4.444 4.542 1.00 92.44 88 GLN A N 1
ATOM 717 C CA . GLN A 1 88 ? -9.088 -4.819 3.405 1.00 92.44 88 GLN A CA 1
ATOM 718 C C . GLN A 1 88 ? -9.441 -4.031 2.139 1.00 92.44 88 GLN A C 1
ATOM 720 O O . GLN A 1 88 ? -10.600 -3.933 1.741 1.00 92.44 88 GLN A O 1
ATOM 725 N N . HIS A 1 89 ? -8.408 -3.575 1.433 1.00 91.56 89 HIS A N 1
ATOM 726 C CA . HIS A 1 89 ? -8.516 -2.933 0.128 1.00 91.56 89 HIS A CA 1
ATOM 727 C C . HIS A 1 89 ? -7.536 -3.556 -0.861 1.00 91.56 89 HIS A C 1
ATOM 729 O O . HIS A 1 89 ? -6.432 -3.949 -0.491 1.00 91.56 89 HIS A O 1
ATOM 735 N N . VAL A 1 90 ? -7.925 -3.627 -2.132 1.00 92.38 90 VAL A N 1
ATOM 736 C CA . VAL A 1 90 ? -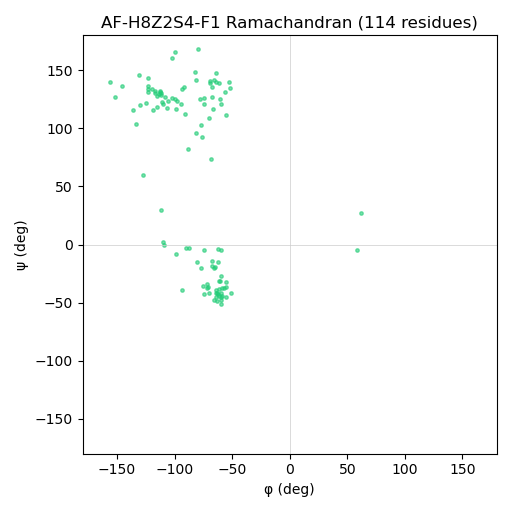7.062 -4.131 -3.205 1.00 92.38 90 VAL A CA 1
ATOM 737 C C . VAL A 1 90 ? -6.933 -3.057 -4.275 1.00 92.38 90 VAL A C 1
ATOM 739 O O . VAL A 1 90 ? -7.927 -2.490 -4.726 1.00 92.38 90 VAL A O 1
ATOM 742 N N . PHE A 1 91 ? -5.706 -2.779 -4.696 1.00 91.69 91 PHE A N 1
ATOM 743 C CA . PHE A 1 91 ? -5.390 -1.784 -5.711 1.00 91.69 91 PHE A CA 1
ATOM 744 C C . PHE A 1 91 ? -4.614 -2.428 -6.850 1.00 91.69 91 PHE A C 1
ATOM 746 O O . PHE A 1 91 ? -3.672 -3.178 -6.618 1.00 91.69 91 PHE A O 1
ATOM 753 N N . SER A 1 92 ? -4.975 -2.096 -8.085 1.00 90.62 92 SER A N 1
ATOM 754 C CA . SER A 1 92 ? -4.165 -2.387 -9.262 1.00 90.62 92 SER A CA 1
ATOM 755 C C . SER A 1 92 ? -3.362 -1.145 -9.631 1.00 90.62 92 SER A C 1
ATOM 757 O O . SER A 1 92 ? -3.920 -0.068 -9.842 1.00 90.62 92 SER A O 1
ATOM 759 N N . CYS A 1 93 ? -2.047 -1.295 -9.691 1.00 88.56 93 CYS A N 1
ATOM 760 C CA . CYS A 1 93 ? -1.096 -0.231 -9.955 1.00 88.56 93 CYS A CA 1
ATOM 761 C C . CYS A 1 93 ? -0.385 -0.514 -11.276 1.00 88.56 93 CYS A C 1
ATOM 763 O O . CYS A 1 93 ? 0.154 -1.599 -11.473 1.00 88.56 93 CYS A O 1
ATOM 765 N N . SER A 1 94 ? -0.377 0.457 -12.183 1.00 87.25 94 SER A N 1
ATOM 766 C CA . SER A 1 94 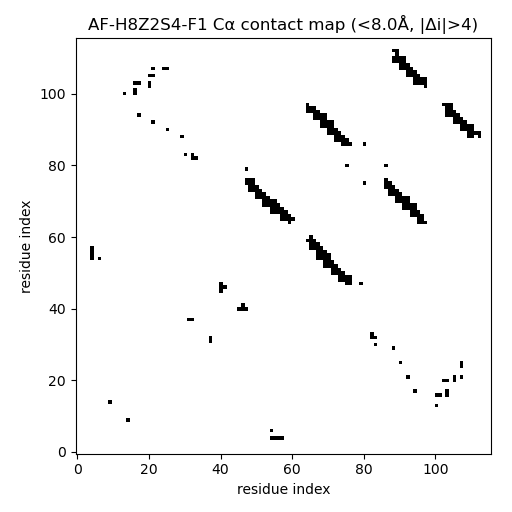? 0.461 0.431 -13.384 1.00 87.25 94 SER A CA 1
ATOM 767 C C . SER A 1 94 ? 1.608 1.409 -13.189 1.00 87.25 94 SER A C 1
ATOM 769 O O . SER A 1 94 ? 1.375 2.584 -12.903 1.00 87.25 94 SER A O 1
ATOM 771 N N . VAL A 1 95 ? 2.833 0.917 -13.314 1.00 85.25 95 VAL A N 1
ATOM 772 C CA . VAL A 1 95 ? 4.057 1.684 -13.106 1.00 85.25 95 VAL A CA 1
ATOM 773 C C . VAL A 1 95 ? 4.821 1.732 -14.412 1.00 85.25 95 VAL A C 1
ATOM 775 O O . VAL A 1 95 ? 5.048 0.701 -15.045 1.00 85.25 95 VAL A O 1
ATOM 778 N N . GLN A 1 96 ? 5.222 2.934 -14.799 1.00 82.94 96 GLN A N 1
ATOM 779 C CA . GLN A 1 96 ? 6.176 3.148 -15.872 1.00 82.94 96 GLN A CA 1
ATOM 780 C C . GLN A 1 96 ? 7.431 3.773 -15.272 1.00 82.94 96 GLN A C 1
ATOM 782 O O . GLN A 1 96 ? 7.370 4.871 -14.709 1.00 82.94 96 GLN A O 1
ATOM 787 N N . VAL A 1 97 ? 8.550 3.062 -15.387 1.00 73.25 97 VAL A N 1
ATOM 788 C CA . VAL A 1 97 ? 9.856 3.581 -14.974 1.00 73.25 97 VAL A CA 1
ATOM 789 C C . VAL A 1 97 ? 10.303 4.606 -16.018 1.00 73.25 97 VAL A C 1
ATOM 791 O O . VAL A 1 97 ? 10.258 4.349 -17.223 1.00 73.25 97 VAL A O 1
ATOM 794 N N . THR A 1 98 ? 10.628 5.810 -15.564 1.00 68.25 98 THR A N 1
ATOM 795 C CA . THR A 1 98 ? 11.138 6.913 -16.387 1.00 68.25 98 THR A CA 1
ATOM 796 C C . THR A 1 98 ? 12.658 7.004 -16.260 1.00 68.25 98 THR A C 1
ATOM 798 O O . THR A 1 98 ? 13.221 6.411 -15.352 1.00 68.25 98 THR A O 1
ATOM 801 N N . GLU A 1 99 ? 13.320 7.753 -17.150 1.00 62.66 99 GLU A N 1
ATOM 802 C CA . GLU A 1 99 ? 14.767 8.042 -17.042 1.00 62.66 99 GLU A CA 1
ATOM 803 C C . GLU A 1 99 ? 15.136 8.682 -15.696 1.00 62.66 99 GLU A C 1
ATOM 805 O O . GLU A 1 99 ? 16.201 8.415 -15.150 1.00 62.66 99 GLU A O 1
ATOM 810 N N . ASP A 1 100 ? 14.216 9.466 -15.127 1.00 63.69 100 ASP A N 1
ATOM 811 C CA . ASP A 1 100 ? 14.253 9.831 -13.719 1.00 63.69 100 ASP A CA 1
ATOM 812 C C . ASP A 1 100 ? 13.654 8.696 -12.874 1.00 63.69 100 ASP A C 1
ATOM 814 O O . ASP A 1 100 ? 12.431 8.569 -12.727 1.00 63.69 100 ASP A O 1
ATOM 818 N N . PHE A 1 101 ? 14.538 7.842 -12.359 1.00 60.25 101 PHE A N 1
ATOM 819 C CA . PHE A 1 101 ? 14.194 6.685 -11.533 1.00 60.25 101 PHE A CA 1
ATOM 820 C C . PHE A 1 101 ? 13.570 7.072 -10.183 1.00 60.25 101 PHE A C 1
ATOM 822 O O . PHE A 1 101 ? 12.864 6.257 -9.589 1.00 60.25 101 PHE A O 1
ATOM 829 N N . TYR A 1 102 ? 13.765 8.307 -9.705 1.00 65.56 102 TYR A N 1
ATOM 830 C CA . TYR A 1 102 ? 13.220 8.767 -8.421 1.00 65.56 102 TYR A CA 1
ATOM 831 C C . TYR A 1 102 ? 11.746 9.171 -8.504 1.00 65.56 102 TYR A C 1
ATOM 833 O O . TYR A 1 102 ? 11.066 9.284 -7.477 1.00 65.56 102 TYR A O 1
ATOM 841 N N . HIS A 1 103 ? 11.224 9.368 -9.715 1.00 67.94 103 HIS A N 1
ATOM 842 C CA . HIS A 1 103 ? 9.859 9.836 -9.945 1.00 67.94 103 HIS A CA 1
ATOM 843 C C . HIS A 1 103 ? 9.088 8.920 -10.906 1.00 67.94 103 HIS A C 1
ATOM 845 O O . HIS A 1 103 ? 8.592 9.377 -11.942 1.00 67.94 103 HIS A O 1
ATOM 851 N N . PRO A 1 104 ? 8.917 7.624 -10.565 1.00 77.44 104 PRO A N 1
ATOM 852 C CA . PRO A 1 104 ? 8.195 6.701 -11.425 1.00 77.44 104 PRO A CA 1
ATOM 853 C C . PRO A 1 104 ? 6.747 7.160 -11.612 1.00 77.44 104 PRO A C 1
ATOM 855 O O . PRO A 1 104 ? 6.048 7.565 -10.672 1.00 77.44 104 PRO A O 1
ATOM 858 N N . ARG A 1 105 ? 6.244 7.048 -12.843 1.00 80.81 105 ARG A N 1
ATOM 859 C CA . ARG A 1 105 ? 4.841 7.351 -13.133 1.00 80.81 105 ARG A CA 1
ATOM 860 C C . ARG A 1 105 ? 3.977 6.189 -12.669 1.00 80.81 105 ARG A C 1
ATOM 862 O O . ARG A 1 105 ? 3.897 5.154 -13.326 1.00 80.81 105 ARG A O 1
ATOM 869 N N . VAL A 1 106 ? 3.321 6.378 -11.528 1.00 81.69 106 VAL A N 1
ATOM 870 C CA . VAL A 1 106 ? 2.409 5.394 -10.931 1.00 81.69 106 VAL A CA 1
ATOM 871 C C . VAL A 1 106 ? 0.957 5.790 -11.186 1.00 81.69 106 VAL A C 1
ATOM 873 O O . VAL A 1 106 ? 0.533 6.884 -10.812 1.00 81.69 106 VAL A O 1
ATOM 876 N N . ILE A 1 107 ? 0.165 4.888 -11.752 1.00 84.38 107 ILE A N 1
ATOM 877 C CA . ILE A 1 107 ? -1.293 5.011 -11.868 1.00 84.38 107 ILE A CA 1
ATOM 878 C C . ILE A 1 107 ? -1.916 3.969 -10.941 1.00 84.38 107 ILE A C 1
ATOM 880 O O . ILE A 1 107 ? -1.636 2.783 -11.090 1.00 84.38 107 ILE A O 1
ATOM 884 N N . VAL A 1 108 ? -2.756 4.400 -9.997 1.00 85.19 108 VAL A N 1
ATOM 885 C CA . VAL A 1 108 ? -3.413 3.526 -9.012 1.00 85.19 108 VAL A CA 1
ATOM 886 C C . VAL A 1 108 ? -4.908 3.472 -9.298 1.00 85.19 108 VAL A C 1
ATOM 888 O O . VAL A 1 108 ? -5.547 4.513 -9.434 1.00 85.19 108 VAL A O 1
ATOM 891 N N . LYS A 1 109 ? -5.469 2.264 -9.359 1.00 86.56 109 LYS A N 1
ATOM 892 C CA . LYS A 1 109 ? -6.910 2.020 -9.473 1.00 86.56 109 LYS A CA 1
ATOM 893 C C . LYS A 1 109 ? -7.362 1.104 -8.338 1.00 86.56 109 LYS A C 1
ATOM 895 O O . LYS A 1 109 ? -6.867 -0.017 -8.221 1.00 86.56 109 LYS A O 1
ATOM 900 N N . LYS A 1 110 ? -8.306 1.559 -7.513 1.00 85.19 110 LYS A N 1
ATOM 901 C CA . LYS A 1 110 ? -8.950 0.720 -6.491 1.00 85.19 110 LYS A CA 1
ATOM 902 C C . LYS A 1 110 ? -9.791 -0.350 -7.188 1.00 85.19 110 LYS A C 1
ATOM 904 O O . LYS A 1 110 ? -10.607 -0.024 -8.049 1.00 85.19 110 LYS A O 1
ATOM 909 N N . LYS A 1 111 ? -9.590 -1.622 -6.844 1.00 82.19 111 LYS A N 1
ATOM 910 C CA . LYS A 1 111 ? -10.521 -2.682 -7.234 1.00 82.19 111 LYS A CA 1
ATOM 911 C C . LYS A 1 111 ? -11.719 -2.588 -6.299 1.00 82.19 111 LYS A C 1
ATOM 913 O O . LYS A 1 111 ? -11.548 -2.586 -5.080 1.00 82.19 111 LYS A O 1
ATOM 918 N N . SER A 1 112 ? -12.920 -2.477 -6.856 1.00 62.00 112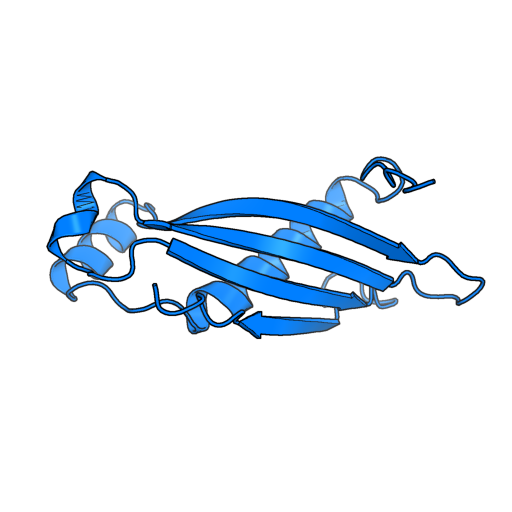 SER A N 1
ATOM 919 C CA . SER A 1 112 ? -14.130 -2.666 -6.067 1.00 62.00 112 SER A CA 1
ATOM 920 C C . SER A 1 112 ? -14.114 -4.089 -5.516 1.00 62.00 112 SER A C 1
ATOM 922 O O . SER A 1 112 ? -13.954 -5.058 -6.261 1.00 62.00 112 SER A O 1
ATOM 924 N N . SER A 1 113 ? -14.240 -4.218 -4.199 1.00 54.69 113 SER A N 1
ATOM 925 C CA . SER A 1 113 ? -14.555 -5.500 -3.581 1.00 54.69 113 SER A CA 1
ATOM 926 C C . SER A 1 113 ? -15.862 -5.996 -4.212 1.00 54.69 113 SER A C 1
ATOM 928 O O . SER A 1 113 ? -16.806 -5.202 -4.304 1.00 54.69 113 SER A O 1
ATOM 930 N N . PRO A 1 114 ? -15.963 -7.253 -4.679 1.00 42.91 114 PRO A N 1
ATOM 931 C CA . PRO A 1 114 ? -17.263 -7.791 -5.041 1.00 42.91 114 PRO A CA 1
ATOM 932 C C . PRO A 1 114 ? -18.128 -7.734 -3.779 1.00 42.91 114 PRO A C 1
ATOM 934 O O . PRO A 1 114 ? -17.737 -8.281 -2.746 1.00 42.91 114 PRO A O 1
ATOM 937 N N . LYS A 1 115 ? -19.256 -7.012 -3.843 1.00 39.09 115 LYS A N 1
ATOM 938 C CA . LYS A 1 115 ? -20.301 -7.097 -2.818 1.00 39.09 115 LYS A CA 1
ATOM 939 C C . LYS A 1 115 ? -20.677 -8.577 -2.725 1.00 39.09 115 LYS A C 1
ATOM 941 O O . LYS A 1 115 ? -21.149 -9.132 -3.716 1.00 39.09 115 LYS A O 1
ATOM 946 N N . LYS A 1 116 ? -20.344 -9.212 -1.602 1.00 36.19 116 LYS A N 1
ATOM 947 C CA . LYS A 1 116 ? -20.916 -10.508 -1.242 1.00 36.19 116 LYS A CA 1
ATOM 948 C C . LYS A 1 116 ? -22.358 -10.305 -0.817 1.00 36.19 116 LYS A C 1
ATOM 950 O O . LYS A 1 116 ? -22.620 -9.252 -0.193 1.00 36.19 116 LYS A O 1
#

Mean predicted aligned error: 8.66 Å

Organism: NCBI:txid631362

Radius of gyration: 16.11 Å; Cα contacts (8 Å, |Δi|>4): 156; chains: 1; bounding box: 38×33×45 Å

Nearest PDB structures (foldseek):
  8rtd-assembly1_Y  TM=5.264E-01  e=1.317E-01  Escherichia coli
  3d9r-assembly2_D  TM=5.396E-01  e=1.546E+00  Pectobacterium atrosepticum
  6p7l-assembly2_C  TM=4.663E-01  e=1.739E+00  Streptomyces sp. CM020
  6p7l-assembly1_D  TM=5.113E-01  e=2.331E+00  Streptomyces sp. CM020
  6p7l-assembly1_A  TM=4.427E-01  e=2.073E+00  Streptomyces sp. CM020

Foldseek 3Di:
DDDPDDPVVDPPVLVVLVVVLVCVVVVVVDDDFPPVVVVVCVVVVHDQKDKDKDWDDWDPPVDPKIKTKIKIKIAGDPVRCVRDVCRIWIKIWIWIQDPPSNDIDIDIDTDDDPDD

Solvent-accessible surface area (backbone atoms only — not comparable to full-atom values): 7121 Å² total; per-residue (Å²): 135,83,83,81,73,68,76,80,83,54,60,72,71,58,51,52,49,49,50,50,57,47,49,59,60,50,59,75,72,52,84,79,61,60,65,72,56,50,51,52,28,56,79,67,76,49,77,67,64,46,81,45,81,42,80,74,45,76,47,68,81,86,50,100,50,48,39,37,33,35,38,38,41,37,32,53,40,79,94,51,49,91,71,40,91,78,46,63,49,42,32,46,30,43,36,37,54,44,96,55,68,91,63,51,52,69,47,80,42,76,51,80,74,79,84,125

Sequence (116 aa):
MKAQNNISDVPSKDLDVIKYSIKKKVSQQLPYLPDIIEEMLFMQGRIAWNYYWTLLDLSTDGSARPKMKIEVTVKLKKEFHQFCSDVQHVFSCSVQVTEDFYHPRVIVKKKSSPKK